Protein AF-A0AAQ2EV27-F1 (afdb_monomer_lite)

InterPro domains:
  IPR037883 Knr4/Smi1-like domain superfamily [G3DSA:3.40.1580.10] (1-121)
  IPR037883 Knr4/Smi1-like domain superfamily [SSF160631] (2-120)

Sequence (123 aa):
MDFLLKFNGGQPTKNQFTKHNSDGELLFDFDINVLFGIGKNDTSFDLLTMFSIYCDRIPEELLPIGNDGVGNVICMGVNGAQKGGVFIWWKDKQVNEGANPDYQNVDLIASSFTDFLTGFSVF

Radius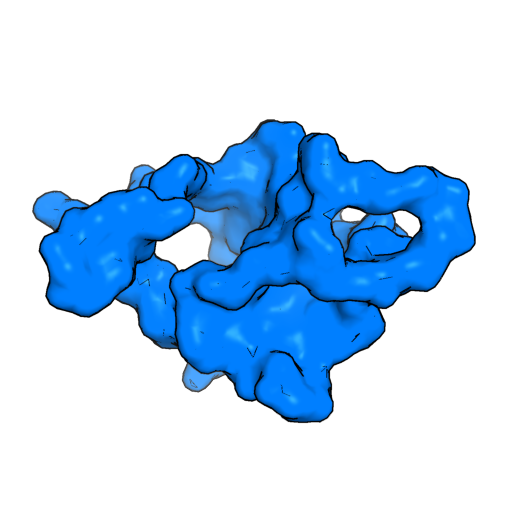 of gyration: 14.01 Å; chains: 1; bounding box: 36×32×37 Å

pLDDT: mean 90.61, std 9.99, range [37.5, 98.06]

Structure (mmCIF, N/CA/C/O backbone):
data_AF-A0AAQ2EV27-F1
#
_entry.id   AF-A0AAQ2EV27-F1
#
loop_
_atom_site.group_PDB
_atom_site.id
_atom_site.type_symbol
_atom_site.label_atom_id
_atom_site.label_alt_id
_atom_site.label_comp_id
_atom_site.label_asym_id
_atom_site.label_entity_id
_atom_site.label_seq_id
_atom_site.pdbx_PDB_ins_code
_atom_site.Cartn_x
_atom_site.Cartn_y
_atom_site.Cartn_z
_atom_site.occupancy
_atom_site.B_iso_or_equiv
_atom_site.auth_seq_id
_atom_site.auth_comp_id
_atom_site.auth_asym_id
_atom_site.auth_atom_id
_atom_site.pdbx_PDB_model_num
ATOM 1 N N . MET A 1 1 ? -17.263 -2.708 -0.899 1.00 52.16 1 MET A N 1
ATOM 2 C CA . MET A 1 1 ? -15.855 -2.293 -1.081 1.00 52.16 1 MET A CA 1
ATOM 3 C C . MET A 1 1 ? -15.922 -1.042 -1.925 1.00 52.16 1 MET A C 1
ATOM 5 O O . MET A 1 1 ? -16.038 -1.141 -3.135 1.00 52.16 1 MET A O 1
ATOM 9 N N . ASP A 1 2 ? -15.978 0.121 -1.267 1.00 77.44 2 ASP A N 1
ATOM 10 C CA . ASP A 1 2 ? -16.454 1.357 -1.911 1.00 77.44 2 ASP A CA 1
ATOM 11 C C . ASP A 1 2 ? -15.412 2.483 -1.861 1.00 77.44 2 ASP A C 1
ATOM 13 O O . ASP A 1 2 ? -15.721 3.606 -2.234 1.00 77.44 2 ASP A O 1
ATOM 17 N N . PHE A 1 3 ? -14.196 2.229 -1.364 1.00 83.69 3 PHE A N 1
ATOM 18 C CA . PHE A 1 3 ? -13.207 3.286 -1.113 1.00 83.69 3 PHE A CA 1
ATOM 19 C C . PHE A 1 3 ? -12.869 4.085 -2.376 1.00 83.69 3 PHE A C 1
ATOM 21 O O . PHE A 1 3 ? -13.011 5.304 -2.384 1.00 83.69 3 PHE A O 1
ATOM 28 N N . LEU A 1 4 ? -12.503 3.406 -3.467 1.00 85.50 4 LEU A N 1
ATOM 29 C CA . LEU A 1 4 ? -12.220 4.075 -4.739 1.00 85.50 4 LEU A CA 1
ATOM 30 C C . LEU A 1 4 ? -13.452 4.797 -5.301 1.00 85.50 4 LEU A C 1
ATOM 32 O O . LEU A 1 4 ? -13.310 5.871 -5.869 1.00 85.50 4 LEU A O 1
ATOM 36 N N . LEU A 1 5 ? -14.656 4.256 -5.093 1.00 86.06 5 LEU A N 1
ATOM 37 C CA . LEU A 1 5 ? -15.901 4.887 -5.545 1.00 86.06 5 LEU A CA 1
ATOM 38 C C . LEU A 1 5 ? -16.252 6.143 -4.735 1.00 86.06 5 LEU A C 1
ATOM 40 O O . LEU A 1 5 ? -16.797 7.092 -5.286 1.00 86.06 5 LEU A O 1
ATOM 44 N N . LYS A 1 6 ? -15.961 6.146 -3.430 1.00 87.94 6 LYS A N 1
ATOM 45 C CA . LYS A 1 6 ? -16.308 7.237 -2.507 1.00 87.94 6 LYS A CA 1
ATOM 46 C C . LYS A 1 6 ? -15.252 8.335 -2.463 1.00 87.94 6 LYS A C 1
ATOM 48 O O . LYS A 1 6 ? -15.603 9.507 -2.415 1.00 87.94 6 LYS A O 1
ATOM 53 N N . PHE A 1 7 ? -13.979 7.955 -2.454 1.00 89.31 7 PHE A N 1
ATOM 54 C CA . PHE A 1 7 ? -12.858 8.866 -2.205 1.00 89.31 7 PHE A CA 1
ATOM 55 C C . PHE A 1 7 ? -11.923 8.992 -3.407 1.00 89.31 7 PHE A C 1
ATOM 57 O O . PHE A 1 7 ? -11.314 10.039 -3.608 1.00 89.31 7 PHE A O 1
ATOM 64 N N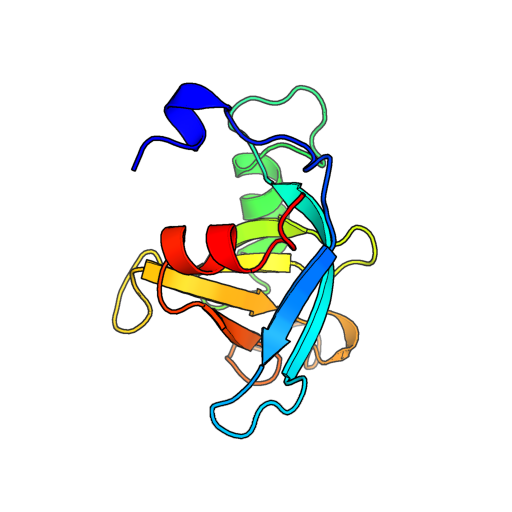 . ASN A 1 8 ? -11.848 7.947 -4.240 1.00 92.69 8 ASN A N 1
ATOM 65 C CA . ASN A 1 8 ? -10.913 7.855 -5.358 1.00 92.69 8 ASN A CA 1
ATOM 66 C C . ASN A 1 8 ? -9.466 8.162 -4.919 1.00 92.69 8 ASN A C 1
ATOM 68 O O . ASN A 1 8 ? -8.845 9.090 -5.434 1.00 92.69 8 ASN A O 1
ATOM 72 N N . GLY A 1 9 ? -8.942 7.424 -3.937 1.00 93.00 9 GLY A N 1
ATOM 73 C CA . GLY A 1 9 ? -7.631 7.696 -3.336 1.00 93.00 9 GLY A CA 1
ATOM 74 C C . GLY A 1 9 ? -7.656 8.875 -2.359 1.00 93.00 9 GLY A C 1
ATOM 75 O O . GLY A 1 9 ? -8.713 9.255 -1.858 1.00 93.00 9 GLY A O 1
ATOM 76 N N . GLY A 1 10 ? -6.488 9.454 -2.090 1.00 91.69 10 GLY A N 1
ATOM 77 C CA . GLY A 1 10 ? -6.324 10.635 -1.241 1.00 91.69 10 GLY A CA 1
ATOM 78 C C . GLY A 1 10 ? -5.250 10.465 -0.172 1.00 91.69 10 GLY A C 1
ATOM 79 O O . GLY A 1 10 ? -4.684 9.389 0.006 1.00 91.69 10 GLY A O 1
ATOM 80 N N . GLN A 1 11 ? -4.973 11.551 0.543 1.00 91.75 11 GLN A N 1
ATOM 81 C CA . GLN A 1 11 ? -4.026 11.566 1.655 1.00 91.75 11 GLN A CA 1
ATOM 82 C C . GLN A 1 11 ? -4.802 11.441 2.970 1.00 91.75 11 GLN A C 1
ATOM 84 O O . GLN A 1 11 ? -5.700 12.256 3.216 1.00 91.75 11 GLN A O 1
ATOM 89 N N . PRO A 1 12 ? -4.517 10.432 3.805 1.00 86.25 12 PRO A N 1
ATOM 90 C CA . PRO A 1 12 ? -5.177 10.302 5.096 1.00 86.25 12 PRO A CA 1
ATOM 91 C C . PRO A 1 12 ? -4.824 11.479 6.015 1.00 86.25 12 PRO A C 1
ATOM 93 O O . PRO A 1 12 ? -3.656 11.804 6.193 1.00 86.25 12 PRO A O 1
ATOM 96 N N . THR A 1 13 ? -5.822 12.098 6.653 1.00 84.31 13 THR A N 1
ATOM 97 C CA . THR A 1 13 ? -5.573 13.117 7.695 1.00 84.31 13 THR A CA 1
ATOM 98 C C . THR A 1 13 ? -4.937 12.506 8.942 1.00 84.31 13 THR A C 1
ATOM 100 O O . THR A 1 13 ? -4.162 13.160 9.630 1.00 84.31 13 THR A O 1
ATOM 103 N N . LYS A 1 14 ? -5.265 11.242 9.224 1.00 86.25 14 LYS A N 1
ATOM 104 C CA . LYS A 1 14 ? -4.540 10.401 10.171 1.00 86.25 14 LYS A CA 1
ATOM 105 C C . LYS A 1 14 ? -3.795 9.354 9.375 1.00 86.25 14 LYS A C 1
ATOM 107 O O . LYS A 1 14 ? -4.405 8.420 8.860 1.00 86.25 14 LYS A O 1
ATOM 112 N N . ASN A 1 15 ? -2.507 9.583 9.215 1.00 90.12 15 ASN A N 1
ATOM 113 C CA . ASN A 1 15 ? -1.650 8.812 8.336 1.00 90.12 15 ASN A CA 1
ATOM 114 C C . ASN A 1 15 ? -0.860 7.724 9.057 1.00 90.12 15 ASN A C 1
ATOM 116 O O . ASN A 1 15 ? -0.420 6.804 8.379 1.00 90.12 15 ASN A O 1
ATOM 120 N N . GLN A 1 16 ? -0.724 7.776 10.380 1.00 93.12 16 GLN A N 1
ATOM 121 C CA . GLN A 1 16 ? -0.003 6.741 11.111 1.00 93.12 16 GLN A CA 1
ATOM 122 C C . GLN A 1 16 ? -0.776 5.415 11.092 1.00 93.12 16 GLN A C 1
ATOM 124 O O . GLN A 1 16 ? -1.910 5.331 11.577 1.00 93.12 16 GLN A O 1
ATOM 129 N N . PHE A 1 17 ? -0.142 4.381 10.549 1.00 92.75 17 PHE A N 1
ATOM 130 C CA . PHE A 1 17 ? -0.579 2.997 10.621 1.00 92.75 17 PHE A CA 1
ATOM 131 C C . PHE A 1 17 ? 0.199 2.285 11.725 1.00 92.75 17 PHE A C 1
ATOM 133 O O . PHE A 1 17 ? 1.430 2.256 11.702 1.00 92.75 17 PHE A O 1
ATOM 140 N N . THR A 1 18 ? -0.521 1.660 12.658 1.00 93.06 18 THR A N 1
ATOM 141 C CA . THR A 1 18 ? 0.090 0.801 13.677 1.00 93.06 18 THR A CA 1
ATOM 142 C C . THR A 1 18 ? -0.557 -0.575 13.700 1.00 93.06 18 THR A C 1
ATOM 144 O O . THR A 1 18 ? -1.764 -0.731 13.499 1.00 93.06 18 THR A O 1
ATOM 147 N N . LYS A 1 19 ? 0.247 -1.604 13.972 1.00 91.44 19 LYS A N 1
ATOM 148 C CA . LYS A 1 19 ? -0.249 -2.966 14.185 1.00 91.44 19 LYS A CA 1
ATOM 149 C C . LYS A 1 19 ? 0.518 -3.642 15.300 1.00 91.44 19 LYS A C 1
ATOM 151 O O . LYS A 1 19 ? 1.743 -3.606 15.319 1.00 91.44 19 LYS A O 1
ATOM 156 N N . HIS A 1 20 ? -0.228 -4.314 16.167 1.00 92.06 20 HIS A N 1
ATOM 157 C CA . HIS A 1 20 ? 0.303 -5.080 17.283 1.00 92.06 20 HIS A CA 1
ATOM 158 C C . HIS A 1 20 ? 0.029 -6.576 17.088 1.00 92.06 20 HIS A C 1
ATOM 160 O O . HIS A 1 20 ? -0.918 -6.949 16.387 1.00 92.06 20 HIS A O 1
ATOM 166 N N . ASN A 1 21 ? 0.856 -7.435 17.684 1.00 91.19 21 ASN A N 1
ATOM 167 C CA . ASN A 1 21 ? 0.570 -8.868 17.781 1.00 91.19 21 ASN A CA 1
ATOM 168 C C . ASN A 1 21 ? -0.428 -9.166 18.919 1.00 91.19 21 ASN A C 1
ATOM 170 O O . ASN A 1 21 ? -0.921 -8.260 19.592 1.00 91.19 21 ASN A O 1
ATOM 174 N N . SER A 1 22 ? -0.744 -10.447 19.130 1.00 90.00 22 SER A N 1
ATOM 175 C CA . SER A 1 22 ? -1.665 -10.893 20.187 1.00 90.00 22 SER A CA 1
ATOM 176 C C . SER A 1 22 ? -1.191 -10.566 21.603 1.00 90.00 22 SER A C 1
ATOM 178 O O . SER A 1 22 ? -2.024 -10.431 22.495 1.00 90.00 22 SER A O 1
ATOM 180 N N . ASP A 1 23 ? 0.119 -10.422 21.795 1.00 94.69 23 ASP A N 1
ATOM 181 C CA . ASP A 1 23 ? 0.743 -10.113 23.083 1.00 94.69 23 ASP A CA 1
ATOM 182 C C . ASP A 1 23 ? 0.865 -8.595 23.315 1.00 94.69 23 ASP A C 1
ATOM 184 O O . ASP A 1 23 ? 1.326 -8.152 24.367 1.00 94.69 23 ASP A O 1
ATOM 188 N N . GLY A 1 24 ? 0.407 -7.783 22.354 1.00 91.12 24 GLY A N 1
ATOM 189 C CA . GLY A 1 24 ? 0.443 -6.324 22.412 1.00 91.12 24 GLY A CA 1
ATOM 190 C C . GLY A 1 24 ? 1.774 -5.707 21.978 1.00 91.12 24 GLY A C 1
ATOM 191 O O . GLY A 1 24 ? 1.959 -4.506 22.152 1.00 91.12 24 GLY A O 1
ATOM 192 N N . GLU A 1 25 ? 2.697 -6.479 21.404 1.00 94.88 25 GLU A N 1
ATOM 193 C CA . GLU A 1 25 ? 3.953 -5.946 20.871 1.00 94.88 25 GLU A CA 1
ATOM 194 C C . GLU A 1 25 ? 3.717 -5.244 19.533 1.00 94.88 25 GLU A C 1
ATOM 196 O O . GLU A 1 25 ? 3.003 -5.755 18.667 1.00 94.88 25 GLU A O 1
ATOM 201 N N . LEU A 1 26 ? 4.341 -4.080 19.354 1.00 93.38 26 LEU A N 1
ATOM 202 C CA . LEU A 1 26 ? 4.273 -3.295 18.125 1.00 93.38 26 LEU A CA 1
ATOM 203 C C . LEU A 1 26 ? 5.039 -4.005 16.998 1.00 93.38 26 LEU A C 1
ATOM 205 O O . LEU A 1 26 ? 6.255 -4.163 17.069 1.00 93.38 26 LEU A O 1
ATOM 209 N N . LEU A 1 27 ? 4.320 -4.421 15.955 1.00 93.44 27 LEU A N 1
ATOM 210 C CA . LEU A 1 27 ? 4.875 -5.069 14.762 1.00 93.44 27 LEU A CA 1
ATOM 211 C C . LEU A 1 27 ? 5.185 -4.069 13.648 1.00 93.44 27 LEU A C 1
ATOM 213 O O . LEU A 1 27 ? 6.185 -4.209 12.950 1.00 93.44 27 LEU A O 1
ATOM 217 N N . PHE A 1 28 ? 4.306 -3.086 13.460 1.00 94.12 28 PHE A N 1
ATOM 218 C CA . PHE A 1 28 ? 4.428 -2.081 12.409 1.00 94.12 28 PHE A CA 1
ATOM 219 C C . PHE A 1 28 ? 4.044 -0.712 12.952 1.00 94.12 28 PHE A C 1
ATOM 221 O O . PHE A 1 28 ? 3.037 -0.599 13.650 1.00 94.12 28 PHE A O 1
ATOM 228 N N . ASP A 1 29 ? 4.829 0.296 12.584 1.00 93.50 29 ASP A N 1
ATOM 229 C CA . ASP A 1 29 ? 4.592 1.711 12.862 1.00 93.50 29 ASP A CA 1
ATOM 230 C C . ASP A 1 29 ? 5.207 2.531 11.725 1.00 93.50 29 ASP A C 1
ATOM 232 O O . ASP A 1 29 ? 6.430 2.561 11.565 1.00 93.50 29 ASP A O 1
ATOM 236 N N . PHE A 1 30 ? 4.358 3.093 10.868 1.00 93.31 30 PHE A N 1
ATOM 237 C CA . PHE A 1 30 ? 4.774 3.933 9.747 1.00 93.31 30 PHE A CA 1
ATOM 238 C C . PHE A 1 30 ? 3.628 4.829 9.275 1.00 93.31 30 PHE A C 1
ATOM 240 O O . PHE A 1 30 ? 2.454 4.543 9.507 1.00 93.31 30 PHE A O 1
ATOM 247 N N . ASP A 1 31 ? 3.970 5.899 8.564 1.00 94.19 31 ASP A N 1
ATOM 248 C CA . ASP A 1 31 ? 2.992 6.824 8.000 1.00 94.19 31 ASP A CA 1
ATOM 249 C C . ASP A 1 31 ? 2.550 6.414 6.591 1.00 94.19 31 ASP A C 1
ATOM 251 O O . ASP A 1 31 ? 3.306 5.854 5.807 1.00 94.19 31 ASP A O 1
ATOM 255 N N . ILE A 1 32 ? 1.317 6.760 6.231 1.00 94.44 32 ILE A N 1
ATOM 256 C CA . ILE A 1 32 ? 0.796 6.701 4.867 1.00 94.44 32 ILE A CA 1
ATOM 257 C C . ILE A 1 32 ? 0.730 8.109 4.298 1.00 94.44 32 ILE A C 1
ATOM 259 O O . ILE A 1 32 ? -0.108 8.919 4.685 1.00 94.44 32 ILE A O 1
ATOM 263 N N . ASN A 1 33 ? 1.563 8.395 3.310 1.00 95.56 33 ASN A N 1
ATOM 264 C CA . ASN A 1 33 ? 1.520 9.675 2.621 1.00 95.56 33 ASN A CA 1
ATOM 265 C C . ASN A 1 33 ? 0.292 9.778 1.704 1.00 95.56 33 ASN A C 1
ATOM 267 O O . ASN A 1 33 ? -0.420 10.782 1.718 1.00 95.56 33 ASN A O 1
ATOM 271 N N . VAL A 1 34 ? 0.026 8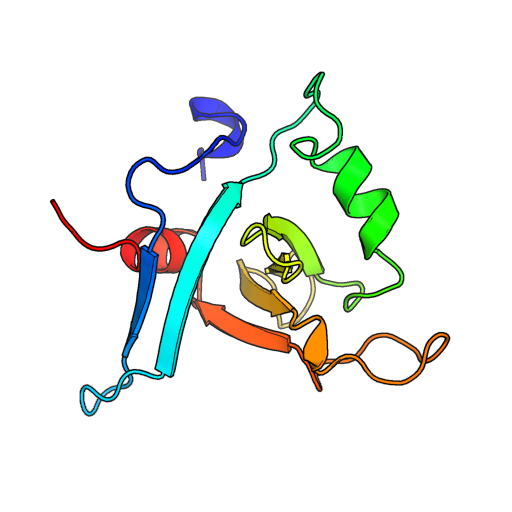.742 0.904 1.00 95.62 34 VAL A N 1
ATOM 272 C CA . VAL A 1 34 ? -1.066 8.757 -0.077 1.00 95.62 34 VAL A CA 1
ATOM 273 C C . VAL A 1 34 ? -1.588 7.354 -0.363 1.00 95.62 34 VAL A C 1
ATOM 275 O O . VAL A 1 34 ? -0.820 6.401 -0.473 1.00 95.62 34 VAL A O 1
ATOM 278 N N . LEU A 1 35 ? -2.906 7.246 -0.534 1.00 95.88 35 LEU A N 1
ATOM 279 C CA . LEU A 1 35 ? -3.569 6.132 -1.204 1.00 95.88 35 LEU A CA 1
ATOM 280 C C . LEU A 1 35 ? -3.898 6.543 -2.640 1.00 95.88 35 LEU A C 1
ATOM 282 O O . LEU A 1 35 ? -4.509 7.590 -2.875 1.00 95.88 35 LEU A O 1
ATOM 286 N N . PHE A 1 36 ? -3.492 5.729 -3.606 1.00 97.06 36 PHE A N 1
ATOM 287 C CA . PHE A 1 36 ? -3.609 6.064 -5.018 1.00 97.06 36 PHE A CA 1
ATOM 288 C C . PHE A 1 36 ? -5.066 6.084 -5.482 1.00 97.06 36 PHE A C 1
ATOM 290 O O . PHE A 1 36 ? -5.901 5.282 -5.056 1.00 97.06 36 PHE A O 1
ATOM 297 N N . GLY A 1 37 ? -5.367 7.027 -6.370 1.00 96.50 37 GLY A N 1
ATOM 298 C CA . GLY A 1 37 ? -6.650 7.120 -7.057 1.00 96.50 37 GLY A CA 1
ATOM 299 C C . GLY A 1 37 ? -6.503 6.887 -8.554 1.00 96.50 37 GLY A C 1
ATOM 300 O O . GLY A 1 37 ? -5.403 6.769 -9.071 1.00 96.50 37 GLY A O 1
ATOM 301 N N . ILE A 1 38 ? -7.619 6.839 -9.266 1.00 95.38 38 ILE A N 1
ATOM 302 C CA . ILE A 1 38 ? -7.666 6.639 -10.714 1.00 95.38 38 ILE A CA 1
ATOM 303 C C . ILE A 1 38 ? -7.844 7.994 -11.404 1.00 95.38 38 ILE A C 1
ATOM 305 O O . ILE A 1 38 ? -8.738 8.766 -11.033 1.00 95.38 38 ILE A O 1
ATOM 309 N N . GLY A 1 39 ? -7.019 8.259 -12.419 1.00 94.62 39 GLY A N 1
ATOM 310 C CA . GLY A 1 39 ? -7.106 9.448 -13.266 1.00 94.62 39 GLY A CA 1
ATOM 311 C C . GLY A 1 39 ? -6.672 10.718 -12.541 1.00 94.62 39 GLY A C 1
ATOM 312 O O . GLY A 1 39 ? -7.322 11.756 -12.677 1.00 94.62 39 GLY A O 1
ATOM 313 N N . LYS A 1 40 ? -5.628 10.635 -11.708 1.00 95.25 40 LYS A N 1
ATOM 314 C CA . LYS A 1 40 ? -5.103 11.808 -10.995 1.00 95.25 40 LYS A CA 1
ATOM 315 C C . LYS A 1 40 ? -4.173 12.614 -11.899 1.00 95.25 40 LYS A C 1
ATOM 317 O O . LYS A 1 40 ? -3.370 12.057 -12.634 1.00 95.25 40 LYS A O 1
ATOM 322 N N . ASN A 1 41 ? -4.280 13.943 -11.812 1.00 93.00 41 ASN A N 1
ATOM 323 C CA . ASN A 1 41 ? -3.389 14.857 -12.536 1.00 93.00 41 ASN A CA 1
ATOM 324 C C . ASN A 1 41 ? -1.954 14.788 -12.004 1.00 93.00 41 ASN A C 1
ATOM 326 O O . ASN A 1 41 ? -1.006 14.902 -12.774 1.00 93.00 41 ASN A O 1
ATOM 330 N N . ASP A 1 42 ? -1.807 14.626 -10.688 1.00 93.75 42 ASP A N 1
ATOM 331 C CA . ASP A 1 42 ? -0.517 14.332 -10.081 1.00 93.75 42 ASP A CA 1
ATOM 332 C C . ASP A 1 42 ? -0.226 12.844 -10.260 1.00 93.75 42 ASP A C 1
ATOM 334 O O . ASP A 1 42 ? -0.908 11.984 -9.695 1.00 93.75 42 ASP A O 1
ATOM 338 N N . THR A 1 43 ? 0.790 12.548 -11.063 1.00 92.69 43 THR A N 1
ATOM 339 C CA . THR A 1 43 ? 1.187 11.181 -11.384 1.00 92.69 43 THR A CA 1
ATOM 340 C C . THR A 1 43 ? 1.628 10.407 -10.151 1.00 92.69 43 THR A C 1
ATOM 342 O O . THR A 1 43 ? 1.380 9.207 -10.102 1.00 92.69 43 THR A O 1
ATOM 345 N N . SER A 1 44 ? 2.183 11.072 -9.127 1.00 92.25 44 SER A N 1
ATOM 346 C CA . SER A 1 44 ? 2.580 10.454 -7.851 1.00 92.25 44 SER A CA 1
ATOM 347 C C . SER A 1 44 ? 1.396 9.975 -6.992 1.00 92.25 44 SER A C 1
ATOM 349 O O . SER A 1 44 ? 1.587 9.270 -6.002 1.00 92.25 44 SER A O 1
ATOM 351 N N . PHE A 1 45 ? 0.166 10.315 -7.398 1.00 95.06 45 PHE A N 1
ATOM 352 C CA . PHE A 1 45 ? -1.094 9.959 -6.739 1.00 95.06 45 PHE A CA 1
ATOM 353 C C . PHE A 1 45 ? -1.944 9.016 -7.609 1.00 95.06 45 PHE A C 1
ATOM 355 O O . PHE A 1 45 ? -2.989 8.539 -7.156 1.00 95.06 45 PHE A O 1
ATOM 362 N N . ASP A 1 46 ? -1.537 8.775 -8.858 1.00 97.00 46 ASP A N 1
ATOM 363 C CA . ASP A 1 46 ? -2.297 8.003 -9.836 1.00 97.00 46 ASP A CA 1
ATOM 364 C C . ASP A 1 46 ? -1.929 6.516 -9.801 1.00 97.00 46 ASP A C 1
ATOM 366 O O . ASP A 1 46 ? -0.771 6.127 -9.941 1.00 97.00 46 ASP A O 1
ATOM 370 N N . LEU A 1 47 ? -2.944 5.669 -9.668 1.00 96.69 47 LEU A N 1
ATOM 371 C CA . LEU A 1 47 ? -2.802 4.227 -9.523 1.00 96.69 47 LEU A CA 1
ATOM 372 C C . LEU A 1 47 ? -2.188 3.589 -10.767 1.00 96.69 47 LEU A C 1
ATOM 374 O O . LEU A 1 47 ? -1.318 2.736 -10.630 1.00 96.69 47 LEU A O 1
ATOM 378 N N . LEU A 1 48 ? -2.609 3.988 -11.970 1.00 96.56 48 LEU A N 1
ATOM 379 C CA . LEU A 1 48 ? -2.097 3.391 -13.207 1.00 96.56 48 LEU A CA 1
ATOM 380 C C . LEU A 1 48 ? -0.633 3.777 -13.432 1.00 96.56 48 LEU A C 1
ATOM 382 O O . LEU A 1 48 ? 0.188 2.946 -13.831 1.00 96.56 48 LEU A O 1
ATOM 386 N N . THR A 1 49 ? -0.301 5.030 -13.132 1.00 96.56 49 THR A N 1
ATOM 387 C CA . THR A 1 49 ? 1.070 5.526 -13.232 1.00 96.56 49 THR A CA 1
ATOM 388 C C . THR A 1 49 ? 1.979 4.824 -12.227 1.00 96.56 49 THR A C 1
ATOM 390 O O . THR A 1 49 ? 3.044 4.335 -12.602 1.00 96.56 49 THR A O 1
ATOM 393 N N . MET A 1 50 ? 1.539 4.690 -10.974 1.00 96.88 50 MET A N 1
ATOM 394 C CA . MET A 1 50 ? 2.292 3.976 -9.941 1.00 96.88 50 MET A CA 1
ATOM 395 C C . MET A 1 50 ? 2.409 2.481 -10.237 1.00 96.88 50 MET A C 1
ATOM 397 O O . MET A 1 50 ? 3.488 1.917 -10.083 1.00 96.88 50 MET A O 1
ATOM 401 N N . PHE A 1 51 ? 1.349 1.839 -10.733 1.00 96.81 51 PHE A N 1
ATOM 402 C CA . PHE A 1 51 ? 1.415 0.455 -11.198 1.00 96.81 51 PHE A CA 1
ATOM 403 C C . PHE A 1 51 ? 2.514 0.270 -12.245 1.00 96.81 51 PHE A C 1
ATOM 405 O O . PHE A 1 51 ? 3.360 -0.599 -12.078 1.00 96.81 51 PHE A O 1
ATOM 412 N N . SER A 1 52 ? 2.571 1.144 -13.251 1.00 96.06 52 SER A N 1
ATOM 413 C CA . SER A 1 52 ? 3.587 1.073 -14.311 1.00 96.06 52 SER A CA 1
ATOM 414 C C . SER A 1 52 ? 5.026 1.249 -13.799 1.00 96.06 52 SER A C 1
ATOM 416 O O . SER A 1 52 ? 5.964 0.800 -14.446 1.00 96.06 52 SER A O 1
ATOM 418 N N . ILE A 1 53 ? 5.218 1.912 -12.654 1.00 94.12 53 ILE A N 1
ATOM 419 C CA . ILE A 1 53 ? 6.538 2.118 -12.031 1.00 94.12 53 ILE A CA 1
ATOM 420 C C . ILE A 1 53 ? 6.960 0.916 -11.179 1.00 94.12 53 ILE A C 1
ATOM 422 O O . ILE A 1 53 ? 8.153 0.628 -11.063 1.00 94.12 53 ILE A O 1
ATOM 426 N N . TYR A 1 54 ? 6.000 0.244 -10.542 1.00 93.56 54 TYR A N 1
ATOM 427 C CA . TYR A 1 54 ? 6.279 -0.776 -9.533 1.00 93.56 54 TYR A CA 1
ATOM 428 C C . TYR A 1 54 ? 5.992 -2.208 -9.980 1.00 93.56 54 TYR A C 1
ATOM 430 O O . TYR A 1 54 ? 6.472 -3.113 -9.306 1.00 93.56 54 TYR A O 1
ATOM 438 N N . CYS A 1 55 ? 5.267 -2.440 -11.079 1.00 91.81 55 CYS A N 1
ATOM 439 C CA . CYS A 1 55 ? 4.838 -3.781 -11.499 1.00 91.81 55 CYS A CA 1
ATOM 440 C C . CYS A 1 55 ? 5.993 -4.778 -11.664 1.00 91.81 55 CYS A C 1
ATOM 442 O O . CYS A 1 55 ? 5.821 -5.948 -11.352 1.00 91.81 55 CYS A O 1
ATOM 444 N N . ASP A 1 56 ? 7.179 -4.308 -12.056 1.00 91.62 56 ASP A N 1
ATOM 445 C CA . ASP A 1 56 ? 8.368 -5.155 -12.232 1.00 91.62 56 ASP A CA 1
ATOM 446 C C . ASP A 1 56 ? 9.227 -5.266 -10.955 1.00 91.62 56 ASP A C 1
ATOM 448 O O . ASP A 1 56 ? 10.299 -5.868 -10.964 1.00 91.62 56 ASP A O 1
ATOM 452 N N . ARG A 1 57 ? 8.795 -4.644 -9.851 1.00 91.38 57 ARG A N 1
ATOM 453 C CA . ARG A 1 57 ? 9.528 -4.556 -8.571 1.00 91.38 57 ARG A CA 1
ATOM 454 C C . ARG A 1 57 ? 8.810 -5.241 -7.412 1.00 91.38 57 ARG A C 1
ATOM 456 O O . ARG A 1 57 ? 9.428 -5.473 -6.373 1.00 91.38 57 ARG A O 1
ATOM 463 N N . ILE A 1 58 ? 7.523 -5.525 -7.575 1.00 94.06 58 ILE A N 1
ATOM 464 C CA . ILE A 1 58 ? 6.667 -6.190 -6.591 1.00 94.06 58 ILE A CA 1
ATOM 465 C C . ILE A 1 58 ? 6.157 -7.517 -7.172 1.00 94.06 58 ILE A C 1
ATOM 467 O O . ILE A 1 58 ? 6.089 -7.640 -8.395 1.00 94.06 58 ILE A O 1
ATOM 471 N N . PRO A 1 59 ? 5.805 -8.509 -6.335 1.00 95.12 59 PRO A N 1
ATOM 472 C CA . PRO A 1 59 ? 5.181 -9.743 -6.809 1.00 95.12 59 PRO A CA 1
ATOM 473 C C . PRO A 1 59 ? 3.955 -9.481 -7.700 1.00 95.12 59 PRO A C 1
ATOM 475 O O . PRO A 1 59 ? 3.165 -8.578 -7.423 1.00 95.12 59 PRO A O 1
ATOM 478 N N . GLU A 1 60 ? 3.796 -10.267 -8.768 1.00 95.38 60 GLU A N 1
ATOM 479 C CA . GLU A 1 60 ? 2.819 -10.025 -9.846 1.00 95.38 60 GLU A CA 1
ATOM 480 C C . GLU A 1 60 ? 1.351 -10.041 -9.385 1.00 95.38 60 GLU A C 1
ATOM 482 O O . GLU A 1 60 ? 0.475 -9.438 -10.009 1.00 95.38 60 GLU A O 1
ATOM 487 N N . GLU A 1 61 ? 1.059 -10.723 -8.278 1.00 95.94 61 GLU A N 1
ATOM 488 C CA . GLU A 1 61 ? -0.267 -10.785 -7.673 1.00 95.94 61 GLU A CA 1
ATOM 489 C C . GLU A 1 61 ? -0.612 -9.553 -6.822 1.00 95.94 61 GLU A C 1
ATOM 491 O O . GLU A 1 61 ? -1.746 -9.450 -6.331 1.00 95.94 61 GLU A O 1
ATOM 496 N N . LEU A 1 62 ? 0.346 -8.642 -6.624 1.00 97.38 62 LEU A N 1
ATOM 497 C CA . LEU A 1 62 ? 0.199 -7.437 -5.823 1.00 97.38 62 LEU A CA 1
ATOM 498 C C . LEU A 1 62 ? -0.041 -6.205 -6.701 1.00 97.38 62 LEU A C 1
ATOM 500 O O . LEU A 1 62 ? 0.662 -5.932 -7.667 1.00 97.38 62 LEU A O 1
ATOM 504 N N . LEU A 1 63 ? -1.033 -5.409 -6.309 1.00 97.25 63 LEU A N 1
ATOM 505 C CA . LEU A 1 63 ? -1.339 -4.112 -6.900 1.00 97.25 63 LEU A CA 1
ATOM 506 C C . LEU A 1 63 ? -0.876 -3.003 -5.945 1.00 97.25 63 LEU A C 1
ATOM 508 O O . LEU A 1 63 ? -1.309 -3.016 -4.791 1.00 97.25 63 LEU A O 1
ATOM 512 N N . PRO A 1 64 ? -0.075 -2.015 -6.377 1.00 97.50 64 PRO A N 1
ATOM 513 C CA . PRO A 1 64 ? 0.269 -0.886 -5.530 1.00 97.50 64 PRO A CA 1
ATOM 514 C C . PRO A 1 64 ? -0.964 0.008 -5.342 1.00 97.50 64 PRO A C 1
ATOM 516 O O . PRO A 1 64 ? -1.644 0.383 -6.298 1.00 97.50 64 PRO A O 1
ATOM 519 N N . ILE A 1 65 ? -1.257 0.346 -4.090 1.00 97.00 65 ILE A N 1
ATOM 520 C CA . ILE A 1 65 ? -2.437 1.116 -3.677 1.00 97.00 65 ILE A CA 1
ATOM 521 C C . ILE A 1 65 ? -2.089 2.368 -2.865 1.00 97.00 65 ILE A C 1
ATOM 523 O O . ILE A 1 65 ? -2.981 3.165 -2.587 1.00 97.00 65 ILE A O 1
ATOM 527 N N . GLY A 1 66 ? -0.826 2.564 -2.486 1.00 96.81 66 GLY A N 1
ATOM 528 C CA . GLY A 1 66 ? -0.366 3.767 -1.798 1.00 96.81 66 GLY A CA 1
ATOM 529 C C . GLY A 1 66 ? 1.134 3.768 -1.515 1.00 96.81 66 GLY A C 1
ATOM 530 O O . GLY A 1 66 ? 1.836 2.817 -1.858 1.00 96.81 66 GLY A O 1
ATOM 531 N N . ASN A 1 67 ? 1.624 4.825 -0.869 1.00 96.25 67 ASN A N 1
ATOM 532 C CA . ASN A 1 67 ? 3.000 4.922 -0.378 1.00 96.25 67 ASN A CA 1
ATOM 533 C C . ASN A 1 67 ? 3.084 5.666 0.960 1.00 96.25 67 ASN A C 1
ATOM 535 O O . ASN A 1 67 ? 2.141 6.342 1.379 1.00 96.25 67 ASN A O 1
ATOM 539 N N . ASP A 1 68 ? 4.242 5.553 1.599 1.00 95.25 68 ASP A N 1
ATOM 540 C CA . ASP A 1 68 ? 4.573 6.195 2.875 1.00 95.25 68 ASP A CA 1
ATOM 541 C C . ASP A 1 68 ? 5.315 7.538 2.734 1.00 95.25 68 ASP A C 1
ATOM 543 O O . ASP A 1 68 ? 5.626 8.193 3.722 1.00 95.25 68 ASP A O 1
ATOM 547 N N . GLY A 1 69 ? 5.610 7.969 1.504 1.00 93.06 69 GLY A N 1
ATOM 548 C CA . GLY A 1 69 ? 6.346 9.205 1.219 1.00 93.06 69 GLY A CA 1
ATOM 549 C C . GLY A 1 69 ? 7.870 9.107 1.352 1.00 93.06 69 GLY A C 1
ATOM 550 O O . GLY A 1 69 ? 8.559 10.048 0.961 1.00 93.06 69 GLY A O 1
ATOM 551 N N . VAL A 1 70 ? 8.420 7.982 1.826 1.00 93.25 70 VAL A N 1
ATOM 552 C CA . VAL A 1 70 ? 9.880 7.741 1.915 1.00 93.25 70 VAL A CA 1
ATOM 553 C C . VAL A 1 70 ? 10.362 6.598 1.006 1.00 93.25 70 VAL A C 1
ATOM 555 O O . VAL A 1 70 ? 11.567 6.356 0.841 1.00 93.25 70 VAL A O 1
ATOM 558 N N . GLY A 1 71 ? 9.416 5.962 0.314 1.00 92.25 71 GLY A N 1
ATOM 559 C CA . GLY A 1 71 ? 9.646 5.100 -0.840 1.00 92.25 71 GLY A CA 1
ATOM 560 C C . GLY A 1 71 ? 9.151 3.669 -0.668 1.00 92.25 71 GLY A C 1
ATOM 561 O O . GLY A 1 71 ? 9.308 2.890 -1.610 1.00 92.25 71 GLY A O 1
ATOM 562 N N . ASN A 1 72 ? 8.556 3.323 0.478 1.00 96.00 72 ASN A N 1
ATOM 563 C CA . ASN A 1 72 ? 7.876 2.043 0.642 1.00 96.00 72 ASN A CA 1
ATOM 564 C C . ASN A 1 72 ? 6.488 2.110 -0.000 1.00 96.00 72 ASN A C 1
ATOM 566 O O . ASN A 1 72 ? 5.866 3.174 -0.100 1.00 96.00 72 ASN A O 1
ATOM 570 N N . VAL A 1 73 ? 6.009 0.959 -0.464 1.00 97.19 73 VAL A N 1
ATOM 571 C CA . VAL A 1 73 ? 4.785 0.875 -1.265 1.00 97.19 73 VAL A CA 1
ATOM 572 C C . VAL A 1 73 ? 3.784 -0.019 -0.568 1.00 97.19 73 VAL A C 1
ATOM 574 O O . VAL A 1 73 ? 4.088 -1.153 -0.201 1.00 97.19 73 VAL A O 1
ATOM 577 N N . ILE A 1 74 ? 2.568 0.489 -0.412 1.00 97.81 74 ILE A N 1
ATOM 578 C CA . ILE A 1 74 ? 1.465 -0.281 0.140 1.00 97.81 74 ILE A CA 1
ATOM 579 C C . ILE A 1 74 ? 0.811 -0.999 -1.024 1.00 97.81 74 ILE A C 1
ATOM 581 O O . ILE A 1 74 ? 0.432 -0.366 -2.011 1.00 97.81 74 ILE A O 1
ATOM 585 N N . CYS A 1 75 ? 0.671 -2.311 -0.906 1.00 97.94 75 CYS A N 1
ATOM 586 C CA . CYS A 1 75 ? 0.135 -3.164 -1.949 1.00 97.94 75 CYS A CA 1
ATOM 587 C C . CYS A 1 75 ? -1.104 -3.926 -1.472 1.00 97.94 75 CYS A C 1
ATOM 589 O O . CYS A 1 75 ? -1.256 -4.221 -0.289 1.00 97.94 75 CYS A O 1
ATOM 591 N N . MET A 1 76 ? -1.977 -4.292 -2.405 1.00 97.81 76 MET A N 1
ATOM 592 C CA . MET A 1 76 ? -3.106 -5.188 -2.180 1.00 97.81 76 MET A CA 1
ATOM 593 C C . MET A 1 76 ? -2.942 -6.440 -3.031 1.00 97.81 76 MET A C 1
ATOM 595 O O . MET A 1 76 ? -2.719 -6.339 -4.235 1.00 97.81 76 MET A O 1
ATOM 599 N N . GLY A 1 77 ? -3.110 -7.615 -2.432 1.00 97.75 77 GLY A N 1
ATOM 600 C CA . GLY A 1 77 ? -3.190 -8.855 -3.192 1.00 97.75 77 GLY A CA 1
ATOM 601 C C . GLY A 1 77 ? -4.495 -8.909 -3.981 1.00 97.75 77 GLY A C 1
ATOM 602 O O . GLY A 1 77 ? -5.586 -8.860 -3.405 1.00 97.75 77 GLY A O 1
ATOM 603 N N . VAL A 1 78 ? -4.403 -9.018 -5.304 1.00 96.44 78 VAL A N 1
ATOM 604 C CA . VAL A 1 78 ? -5.570 -9.037 -6.205 1.00 96.44 78 VAL A CA 1
ATOM 605 C C . VAL A 1 78 ? -5.854 -10.420 -6.787 1.00 96.44 78 VAL A C 1
ATOM 607 O O . VAL A 1 78 ? -6.953 -10.660 -7.296 1.00 96.44 78 VAL A O 1
ATOM 610 N N . ASN A 1 79 ? -4.910 -11.354 -6.661 1.00 94.88 79 ASN A N 1
ATOM 611 C CA . ASN A 1 79 ? -5.016 -12.703 -7.204 1.00 94.88 79 ASN A CA 1
ATOM 612 C C . ASN A 1 79 ? -4.378 -13.763 -6.282 1.00 94.88 79 ASN A C 1
ATOM 614 O O . ASN A 1 79 ? -3.689 -13.438 -5.315 1.00 94.88 79 ASN A O 1
ATOM 618 N N . GLY A 1 80 ? -4.627 -15.039 -6.583 1.00 95.44 80 GLY A N 1
ATOM 619 C CA . GLY A 1 80 ? -3.978 -16.174 -5.928 1.00 95.44 80 GLY A CA 1
ATOM 620 C C . GLY A 1 80 ? -4.258 -16.279 -4.426 1.00 95.44 80 GLY A C 1
ATOM 621 O O . GLY A 1 80 ? -5.305 -15.851 -3.937 1.00 95.44 80 GLY A O 1
ATOM 622 N N . ALA A 1 81 ? -3.304 -16.866 -3.696 1.00 95.19 81 ALA A N 1
ATOM 623 C CA . ALA A 1 81 ? -3.389 -17.078 -2.247 1.00 95.19 81 ALA A CA 1
ATOM 624 C C . ALA A 1 81 ? -3.356 -15.773 -1.433 1.00 95.19 81 ALA A C 1
ATOM 626 O O . ALA A 1 81 ? -3.787 -15.755 -0.285 1.00 95.19 81 ALA A O 1
ATOM 627 N N . GLN A 1 82 ? -2.870 -14.689 -2.036 1.00 96.44 82 GLN A N 1
ATOM 628 C CA . GLN A 1 82 ? -2.678 -13.395 -1.380 1.00 96.44 82 GLN A CA 1
ATOM 629 C C . GLN A 1 82 ? -3.889 -12.473 -1.527 1.00 96.44 82 GLN A C 1
ATOM 631 O O . GLN A 1 82 ? -3.918 -11.377 -0.962 1.00 96.44 82 GLN A O 1
ATOM 636 N N . LYS A 1 83 ? -4.897 -12.900 -2.297 1.00 96.50 83 LYS A N 1
ATOM 637 C CA . LYS A 1 83 ? -6.073 -12.099 -2.622 1.00 96.50 83 LYS A CA 1
ATOM 638 C C . LYS A 1 83 ? -6.756 -11.559 -1.363 1.00 96.50 83 LYS A C 1
ATOM 640 O O . LYS A 1 83 ? -7.178 -12.317 -0.496 1.00 96.50 83 LYS A O 1
ATOM 645 N N . GLY A 1 84 ? -6.933 -10.241 -1.323 1.00 95.06 84 GLY A N 1
ATOM 646 C CA . GLY A 1 84 ? -7.565 -9.507 -0.228 1.00 95.06 84 GLY A CA 1
ATOM 647 C C . GLY A 1 84 ? -6.581 -8.964 0.808 1.00 95.06 84 GLY A C 1
ATOM 648 O O . GLY A 1 84 ? -6.887 -7.939 1.415 1.00 95.06 84 GLY A O 1
ATOM 649 N N . GLY A 1 85 ? -5.406 -9.581 0.961 1.00 97.56 85 GLY A N 1
ATOM 650 C CA . GLY A 1 85 ? -4.377 -9.124 1.891 1.00 97.56 85 GLY A CA 1
ATOM 651 C C . GLY A 1 85 ? -3.821 -7.750 1.520 1.00 97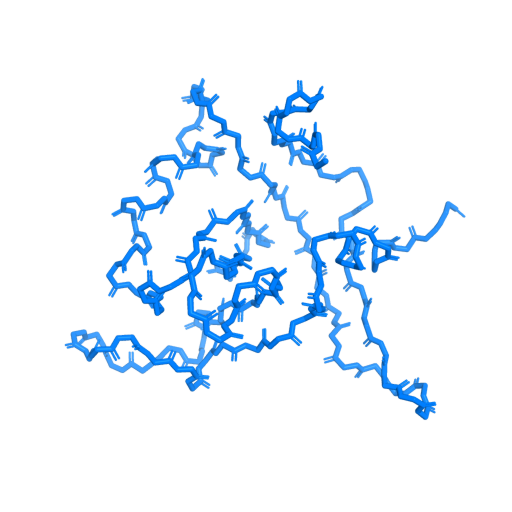.56 85 GLY A C 1
ATOM 652 O O . GLY A 1 85 ? -3.774 -7.376 0.345 1.00 97.56 85 GLY A O 1
ATOM 653 N N . VAL A 1 86 ? -3.386 -7.003 2.532 1.00 97.94 86 VAL A N 1
ATOM 654 C CA . VAL A 1 86 ? -2.661 -5.740 2.381 1.00 97.94 86 VAL A CA 1
ATOM 655 C C . VAL A 1 86 ? -1.238 -5.931 2.870 1.00 97.94 86 VAL A C 1
ATOM 657 O O . VAL A 1 86 ? -1.006 -6.450 3.965 1.00 97.94 86 VAL A O 1
ATOM 660 N N . PHE A 1 87 ? -0.297 -5.486 2.054 1.00 98.06 87 PHE A N 1
ATOM 661 C CA . PHE A 1 87 ? 1.127 -5.706 2.220 1.00 98.06 87 PHE A CA 1
ATOM 662 C C . PHE A 1 87 ? 1.874 -4.378 2.187 1.00 98.06 87 PHE A C 1
ATOM 664 O O . PHE A 1 87 ? 1.410 -3.413 1.577 1.00 98.06 87 PHE A O 1
ATOM 671 N N . ILE A 1 88 ? 3.051 -4.350 2.79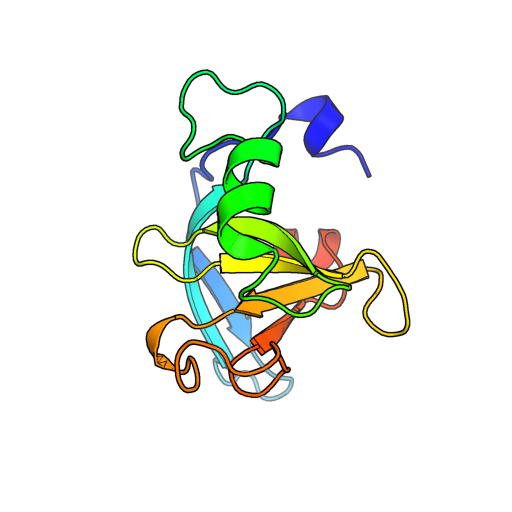4 1.00 97.50 88 ILE A N 1
ATOM 672 C CA . ILE A 1 88 ? 4.042 -3.304 2.566 1.00 97.50 88 ILE A CA 1
ATOM 673 C C . ILE A 1 88 ? 5.247 -3.918 1.865 1.00 97.50 88 ILE A C 1
ATOM 675 O O . ILE A 1 88 ? 5.764 -4.947 2.288 1.00 97.50 88 ILE A O 1
ATOM 679 N N . TRP A 1 89 ? 5.668 -3.287 0.778 1.00 96.81 89 TRP A N 1
ATOM 680 C CA . TRP A 1 89 ? 6.923 -3.564 0.101 1.00 96.81 89 TRP A CA 1
ATOM 681 C C . TRP A 1 89 ? 7.965 -2.555 0.589 1.00 96.81 89 TRP A C 1
ATOM 683 O O . TRP A 1 89 ? 7.763 -1.341 0.477 1.00 96.81 89 TRP A O 1
ATOM 693 N N . TRP A 1 90 ? 9.063 -3.059 1.151 1.00 94.62 90 TRP A N 1
ATOM 694 C CA . TRP A 1 90 ? 10.127 -2.260 1.750 1.00 94.62 90 TRP A CA 1
ATOM 695 C C . TRP A 1 90 ? 11.241 -1.981 0.744 1.00 94.62 90 TRP A C 1
ATOM 697 O O . TRP A 1 90 ? 11.963 -2.897 0.335 1.00 94.62 90 TRP A O 1
ATOM 707 N N . LYS A 1 91 ? 11.444 -0.705 0.405 1.00 91.31 91 LYS A N 1
ATOM 708 C CA . LYS A 1 91 ? 12.493 -0.273 -0.530 1.00 91.31 91 LYS A CA 1
ATOM 709 C C . LYS A 1 91 ? 13.885 -0.665 -0.042 1.00 91.31 91 LYS A C 1
ATOM 711 O O . LYS A 1 91 ? 14.686 -1.181 -0.812 1.00 91.31 91 LYS A O 1
ATOM 716 N N . ASP A 1 92 ? 14.158 -0.461 1.243 1.00 87.62 92 ASP A N 1
ATOM 717 C CA . ASP A 1 92 ? 15.506 -0.622 1.806 1.00 87.62 92 ASP A CA 1
ATOM 718 C C . ASP A 1 92 ? 15.916 -2.090 2.000 1.00 87.62 92 ASP A C 1
ATOM 720 O O . ASP A 1 92 ? 17.081 -2.384 2.260 1.00 87.62 92 ASP A O 1
ATOM 724 N N . LYS A 1 93 ? 14.967 -3.023 1.860 1.00 83.75 93 LYS A N 1
ATOM 725 C CA . LYS A 1 93 ? 15.213 -4.471 1.889 1.00 83.75 93 LYS A CA 1
ATOM 726 C C . LYS A 1 93 ? 15.199 -5.092 0.485 1.00 83.75 93 LYS A C 1
ATOM 728 O O . LYS A 1 93 ? 15.275 -6.311 0.368 1.00 83.75 93 LYS A O 1
ATOM 733 N N . GLN A 1 94 ? 15.058 -4.280 -0.567 1.00 73.81 94 GLN A N 1
ATOM 734 C CA . GLN A 1 94 ? 14.990 -4.764 -1.943 1.00 73.81 94 GLN A CA 1
ATOM 735 C C . GLN A 1 94 ? 16.277 -5.524 -2.313 1.00 73.81 94 GLN A C 1
ATOM 737 O O . GLN A 1 94 ? 17.388 -5.035 -2.105 1.00 73.81 94 GLN A O 1
ATOM 742 N N . VAL A 1 95 ? 16.121 -6.722 -2.879 1.00 69.81 95 VAL A N 1
ATOM 743 C CA . VAL A 1 95 ? 17.221 -7.495 -3.477 1.00 69.81 95 VAL A CA 1
ATOM 744 C C . VAL A 1 95 ? 17.682 -6.883 -4.806 1.00 69.81 95 VAL A C 1
ATOM 746 O O . VAL A 1 95 ? 16.996 -6.044 -5.385 1.00 69.81 95 VAL A O 1
ATOM 749 N N . ASN A 1 96 ? 18.871 -7.291 -5.266 1.00 71.00 96 ASN A N 1
ATOM 750 C CA . ASN A 1 96 ? 19.558 -6.778 -6.460 1.00 71.00 96 ASN A CA 1
ATOM 751 C C . ASN A 1 96 ? 18.617 -6.429 -7.626 1.00 71.00 96 ASN A C 1
ATOM 753 O O . ASN A 1 96 ? 17.749 -7.220 -8.000 1.00 71.00 96 ASN A O 1
ATOM 757 N N . GLU A 1 97 ? 18.855 -5.274 -8.250 1.00 66.88 97 GLU A N 1
ATOM 758 C CA . GLU A 1 97 ? 18.149 -4.863 -9.465 1.00 66.88 97 GLU A CA 1
ATOM 759 C C . GLU A 1 97 ? 18.208 -5.967 -10.539 1.00 66.88 97 GLU A C 1
ATOM 761 O O . GLU A 1 97 ? 19.276 -6.504 -10.840 1.00 66.88 97 GLU A O 1
ATOM 766 N N . GLY A 1 98 ? 17.049 -6.319 -11.105 1.00 67.62 98 GLY A N 1
ATOM 767 C CA . GLY A 1 98 ? 16.914 -7.349 -12.143 1.00 67.62 98 GLY A CA 1
ATOM 768 C C . GLY A 1 98 ? 16.619 -8.767 -11.640 1.00 67.62 98 GLY A C 1
ATOM 769 O O . GLY A 1 98 ? 16.422 -9.660 -12.463 1.00 67.62 98 GLY A O 1
ATOM 770 N N . ALA A 1 99 ? 16.562 -8.997 -10.324 1.00 76.75 99 ALA A N 1
ATOM 771 C CA . ALA A 1 99 ? 15.992 -10.228 -9.779 1.00 76.75 99 ALA A CA 1
ATOM 772 C C . ALA A 1 99 ? 14.460 -10.236 -9.924 1.00 76.75 99 ALA A C 1
ATOM 774 O O . ALA A 1 99 ? 13.821 -9.185 -9.874 1.00 76.75 99 ALA A O 1
ATOM 775 N N . ASN A 1 100 ? 13.871 -11.428 -10.070 1.00 83.12 100 ASN A N 1
ATOM 776 C CA . ASN A 1 100 ? 12.416 -11.571 -10.040 1.00 83.12 100 ASN A CA 1
ATOM 777 C C . ASN A 1 100 ? 11.884 -11.096 -8.678 1.00 83.12 100 ASN A C 1
ATOM 779 O O . ASN A 1 100 ? 12.438 -11.518 -7.658 1.00 83.12 100 ASN A O 1
ATOM 783 N N . PRO A 1 101 ? 10.825 -10.269 -8.641 1.00 86.88 101 PRO A N 1
ATOM 784 C CA . PRO A 1 101 ? 10.208 -9.864 -7.388 1.00 86.88 101 PRO A CA 1
ATOM 785 C C . PRO A 1 101 ? 9.743 -11.072 -6.577 1.00 86.88 101 PRO A C 1
ATOM 787 O O . PRO A 1 101 ? 9.093 -11.977 -7.102 1.00 86.88 101 PRO A O 1
ATOM 790 N N . ASP A 1 102 ? 10.061 -11.071 -5.288 1.00 88.88 102 ASP A N 1
ATOM 791 C CA . ASP A 1 102 ? 9.613 -12.079 -4.339 1.00 88.88 102 ASP A CA 1
ATOM 792 C C . ASP A 1 102 ? 9.127 -11.422 -3.037 1.00 88.88 102 ASP A C 1
ATOM 794 O O . ASP A 1 102 ? 8.928 -10.209 -2.958 1.00 88.88 102 ASP A O 1
ATOM 798 N N . TYR A 1 103 ? 8.878 -12.243 -2.018 1.00 92.88 103 TYR A N 1
ATOM 799 C CA . TYR A 1 103 ? 8.353 -11.794 -0.732 1.00 92.88 103 TYR A CA 1
ATOM 800 C C . TYR A 1 103 ? 9.437 -11.467 0.309 1.00 92.88 103 TYR A C 1
ATOM 802 O O . TYR A 1 103 ? 9.098 -11.197 1.458 1.00 92.88 103 TYR A O 1
ATOM 810 N N . GLN A 1 104 ? 10.731 -11.467 -0.038 1.00 91.38 104 GLN A N 1
ATOM 811 C CA . GLN A 1 104 ? 11.803 -11.226 0.944 1.00 91.38 104 GLN A CA 1
ATOM 812 C C . GLN A 1 104 ? 11.727 -9.836 1.588 1.00 91.38 104 GLN A C 1
ATOM 814 O O . GLN A 1 104 ? 12.103 -9.669 2.748 1.00 91.38 104 GLN A O 1
ATOM 819 N N . ASN A 1 105 ? 11.232 -8.842 0.850 1.00 92.94 105 ASN A N 1
ATOM 820 C CA . ASN A 1 105 ? 11.033 -7.479 1.332 1.00 92.94 105 ASN A CA 1
ATOM 821 C C . ASN A 1 105 ? 9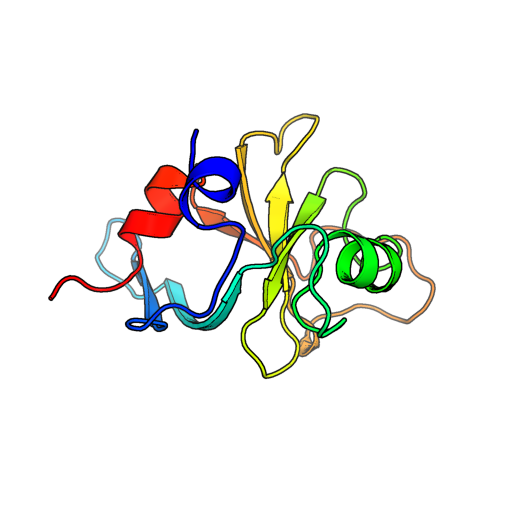.557 -7.075 1.401 1.00 92.94 105 ASN A C 1
ATOM 823 O O . ASN A 1 105 ? 9.255 -5.881 1.385 1.00 92.94 105 ASN A O 1
ATOM 827 N N . VAL A 1 106 ? 8.646 -8.047 1.480 1.00 95.88 106 VAL A N 1
ATOM 828 C CA . VAL A 1 106 ? 7.202 -7.807 1.517 1.00 95.88 106 VAL A CA 1
ATOM 829 C C . VAL A 1 106 ? 6.605 -8.407 2.782 1.00 95.88 106 VAL A C 1
ATOM 831 O O . VAL A 1 106 ? 6.636 -9.618 2.972 1.00 95.88 106 VAL A O 1
ATOM 834 N N . ASP A 1 107 ? 5.991 -7.566 3.610 1.00 96.94 107 ASP A N 1
ATOM 835 C CA . ASP A 1 107 ? 5.337 -7.992 4.848 1.00 96.94 107 ASP A CA 1
ATOM 836 C C . ASP A 1 107 ? 3.811 -7.845 4.757 1.00 96.94 107 ASP A C 1
ATOM 838 O O . ASP A 1 107 ? 3.293 -6.838 4.268 1.00 96.94 107 ASP A O 1
ATOM 842 N N . LEU A 1 108 ? 3.067 -8.834 5.269 1.00 97.38 108 LEU A N 1
ATOM 843 C CA . LEU A 1 108 ? 1.608 -8.763 5.401 1.00 97.38 108 LEU A CA 1
ATOM 844 C C . LEU A 1 108 ? 1.220 -7.859 6.582 1.00 97.38 108 LEU A C 1
ATOM 846 O O . LEU A 1 108 ? 1.317 -8.240 7.756 1.00 97.38 108 LEU A O 1
ATOM 850 N N . ILE A 1 109 ? 0.677 -6.683 6.277 1.00 96.81 109 ILE A N 1
ATOM 851 C CA . ILE A 1 109 ? 0.264 -5.706 7.289 1.00 96.81 109 ILE A CA 1
ATOM 852 C C . ILE A 1 109 ? -1.208 -5.851 7.673 1.00 96.81 109 ILE A C 1
ATOM 854 O O . ILE A 1 109 ? -1.541 -5.615 8.828 1.00 96.81 109 ILE A O 1
ATOM 858 N N . ALA A 1 110 ? -2.087 -6.355 6.806 1.00 95.69 110 ALA A N 1
ATOM 859 C CA . ALA A 1 110 ? -3.478 -6.640 7.175 1.00 95.69 110 ALA A CA 1
ATOM 860 C C . ALA A 1 110 ? -4.086 -7.771 6.338 1.00 95.69 110 ALA A C 1
ATOM 862 O O . ALA A 1 110 ? -3.761 -7.925 5.167 1.00 95.69 110 ALA A O 1
ATOM 863 N N . SER A 1 111 ? -5.006 -8.544 6.920 1.00 95.38 111 SER A N 1
ATOM 864 C CA . SER A 1 111 ? -5.722 -9.630 6.228 1.00 95.38 111 SER A CA 1
ATOM 865 C C . SER A 1 111 ? -6.737 -9.140 5.198 1.00 95.38 111 SER A C 1
ATOM 867 O O . SER A 1 111 ? -7.099 -9.883 4.289 1.00 95.38 111 SER A O 1
ATOM 869 N N . SER A 1 112 ? -7.207 -7.902 5.336 1.00 94.25 112 SER A N 1
ATOM 870 C CA . SER A 1 112 ? -8.132 -7.273 4.402 1.00 94.25 112 SER A CA 1
ATOM 871 C C . SER A 1 112 ? -7.907 -5.766 4.327 1.00 94.25 112 SER A C 1
ATOM 873 O O . SER A 1 112 ? -7.343 -5.160 5.240 1.00 94.25 112 SER A O 1
ATOM 875 N N . PHE A 1 113 ? -8.404 -5.130 3.263 1.00 91.38 113 PHE A N 1
ATOM 876 C CA . PHE A 1 113 ? -8.398 -3.667 3.168 1.00 91.38 113 PHE A CA 1
ATOM 877 C C . PHE A 1 113 ? -9.206 -3.003 4.288 1.00 91.38 113 PHE A C 1
ATOM 879 O O . PHE A 1 113 ? -8.849 -1.928 4.757 1.00 91.38 113 PHE A O 1
ATOM 886 N N . THR A 1 114 ? -10.284 -3.642 4.747 1.00 90.12 114 THR A N 1
ATOM 887 C CA . THR A 1 114 ? -11.052 -3.143 5.891 1.00 90.12 114 THR A CA 1
ATOM 888 C C . THR A 1 114 ? -10.216 -3.185 7.163 1.00 90.12 114 THR A C 1
ATOM 890 O O . THR A 1 114 ? -10.151 -2.172 7.851 1.00 90.12 114 THR A O 1
ATOM 893 N N . ASP A 1 115 ? -9.524 -4.293 7.433 1.00 91.19 115 ASP A N 1
ATOM 894 C CA . ASP A 1 115 ? -8.643 -4.409 8.602 1.00 91.19 115 ASP A CA 1
ATOM 895 C C . ASP A 1 115 ? -7.505 -3.383 8.533 1.00 91.19 115 ASP A C 1
ATOM 897 O O . ASP A 1 115 ? -7.200 -2.727 9.526 1.00 91.19 115 ASP A O 1
ATOM 901 N N . PHE A 1 116 ? -6.934 -3.163 7.345 1.00 92.75 116 PHE A N 1
ATOM 902 C CA . PHE A 1 116 ? -5.935 -2.115 7.130 1.00 92.75 116 PHE A CA 1
ATOM 903 C C . PHE A 1 116 ? -6.462 -0.731 7.528 1.00 92.75 116 PHE A C 1
ATOM 905 O O . PHE A 1 116 ? -5.799 -0.013 8.271 1.00 92.75 116 PHE A O 1
ATOM 912 N N . LEU A 1 117 ? -7.684 -0.382 7.111 1.00 87.88 117 LEU A N 1
ATOM 913 C CA . LEU A 1 117 ? -8.310 0.888 7.485 1.00 87.88 117 LEU A CA 1
ATOM 914 C C . LEU A 1 117 ? -8.579 1.020 8.995 1.00 87.88 117 LEU A C 1
ATOM 916 O O . LEU A 1 117 ? -8.671 2.141 9.488 1.00 87.88 117 LEU A O 1
ATOM 920 N N . THR A 1 118 ? -8.694 -0.084 9.741 1.00 85.88 118 THR A N 1
ATOM 921 C CA . THR A 1 118 ? -8.819 -0.029 11.211 1.00 85.88 118 THR A CA 1
ATOM 922 C C . THR A 1 118 ? -7.495 0.237 11.929 1.00 85.88 118 THR A C 1
ATOM 924 O O . THR A 1 118 ? -7.518 0.680 13.073 1.00 85.88 118 THR A O 1
ATOM 927 N N . GLY A 1 119 ? -6.356 0.005 11.266 1.00 80.00 119 GLY A N 1
ATOM 928 C CA . GLY A 1 119 ? -5.015 0.231 11.822 1.00 80.00 119 GLY A CA 1
ATOM 929 C C . GLY A 1 119 ? -4.581 1.700 11.866 1.00 80.00 119 GLY A C 1
ATOM 930 O O . GLY A 1 119 ? -3.533 2.011 12.429 1.00 80.00 119 GLY A O 1
ATOM 931 N N . PHE A 1 120 ? -5.374 2.611 11.297 1.00 81.31 120 PHE A N 1
ATOM 932 C CA . PHE A 1 120 ? -5.177 4.048 11.469 1.00 81.31 120 PHE A CA 1
ATOM 933 C C . PHE A 1 120 ? -5.774 4.472 12.808 1.00 81.31 120 PHE A C 1
ATOM 935 O O . PHE A 1 120 ? -6.986 4.365 13.017 1.00 81.31 120 PHE A O 1
ATOM 942 N N . SER A 1 121 ? -4.921 4.946 13.716 1.00 59.69 121 SER A N 1
ATOM 943 C CA . SER A 1 121 ? -5.294 5.276 15.091 1.00 59.69 121 SER A CA 1
ATOM 944 C C . SER A 1 121 ? -6.558 6.153 15.174 1.00 59.69 121 SER A C 1
ATOM 946 O O . SER A 1 121 ? -6.754 7.141 14.456 1.00 59.69 121 SER A O 1
ATOM 948 N N . VAL A 1 122 ? -7.451 5.731 16.069 1.00 46.81 122 VAL A N 1
ATOM 949 C CA . VAL A 1 122 ? -8.762 6.312 16.400 1.00 46.81 122 VAL A CA 1
ATOM 950 C C . VAL A 1 122 ? -8.605 7.761 16.922 1.00 46.81 122 VAL A C 1
ATOM 952 O O . VAL A 1 122 ? -7.498 8.195 17.203 1.00 46.81 122 VAL A O 1
ATOM 955 N N . PHE A 1 123 ? -9.680 8.560 16.877 1.00 37.50 123 PHE A N 1
ATOM 956 C CA . PHE A 1 123 ? -9.717 10.038 17.025 1.00 37.50 123 PHE A CA 1
ATOM 957 C C . PHE A 1 123 ? -9.143 10.605 18.313 1.00 37.50 123 PHE A C 1
ATOM 959 O O . PHE A 1 123 ? -9.316 9.952 19.361 1.00 37.50 123 PHE A O 1
#

Secondary structure (DSSP, 8-state):
--HHHHT-SB--SS-EEEEE-TT--EEEEEE--EE-BSS-SSGGGBHHHHHHHHTTTS-TTEEEEEE-SSS-EEEEE-SGGGTT-EEEE-GGG---TTSPP-STTEEEEESSHHHHHHTBPP-

Foldseek 3Di:
DCCQVPPQKFADPQFWFWDADPVRHTPDTAGWGIFAGDPDPPLLRHQVSVCVVCCQQAPVQWGFGGDRVPDKTWTARCDDPRHFFIKIADPVQGDDPPDGHDCRRIDGRGSHPVRRVVRRDDD

Organism: Pseudoalteromonas piscicida (NCBI:txid43662)